Protein AF-A0A8C5S8N8-F1 (afdb_monomer_lite)

Sequence (61 aa):
MSSFSESALERKLSELSNSQQSVQTLSLWLIHHRKHAGPIVVVWHRELRKGEGGQRAASAA

InterPro domains:
  IPR006569 CID domain [PF04818] (8-51)
  IPR006569 CID domain [PS51391] (1-61)
  IPR008942 ENTH/VHS [G3DSA:1.25.40.90] (1-59)
  IPR008942 ENTH/VHS [SSF48464] (3-50)

Radius of gyration: 12.16 Å; chains: 1; bounding box: 31×24×29 Å

Secondary structure (DSSP, 8-state):
-PPP-HHHHHHHHHT--SSHHHHHHHHHHHHHTGGGHHHHHHHHHHHHHHHTTTSTTTT--

Foldseek 3Di:
DDDDDLVVLLVLVVVADPDPVSVVVSVVVCVVVVVCVPSNVVSVVVVVVVCVVPPVVVVPD

pLDDT: mean 86.03, std 19.55, range [33.97, 98.25]

Organism: Laticauda laticaudata (NCBI:txid8630)

Structure (mmCIF, N/CA/C/O backbone):
data_AF-A0A8C5S8N8-F1
#
_entry.id   AF-A0A8C5S8N8-F1
#
loop_
_atom_site.group_PDB
_atom_site.id
_atom_site.type_symbol
_atom_site.label_atom_id
_atom_site.label_alt_id
_atom_site.label_comp_id
_atom_site.label_asym_id
_atom_site.label_entity_id
_atom_site.label_seq_id
_atom_site.pdbx_PDB_ins_code
_atom_site.Cartn_x
_atom_site.Cartn_y
_atom_site.Cartn_z
_atom_site.occupancy
_atom_site.B_iso_or_equiv
_atom_site.auth_seq_id
_atom_site.auth_comp_id
_atom_site.auth_asym_id
_atom_site.auth_atom_id
_atom_site.pdbx_PDB_model_num
ATOM 1 N N . MET A 1 1 ? 14.566 -7.439 -0.149 1.00 60.56 1 MET A N 1
ATOM 2 C CA . MET A 1 1 ? 13.371 -6.614 -0.448 1.00 60.56 1 MET A CA 1
ATOM 3 C C . MET A 1 1 ? 12.263 -7.549 -0.908 1.00 60.56 1 MET A C 1
ATOM 5 O O . MET A 1 1 ? 12.565 -8.465 -1.661 1.00 60.56 1 MET A O 1
ATOM 9 N N . SER A 1 2 ? 11.041 -7.409 -0.383 1.00 76.44 2 SER A N 1
ATOM 10 C CA . SER A 1 2 ? 9.926 -8.318 -0.704 1.00 76.44 2 SER A CA 1
ATOM 11 C C . SER A 1 2 ? 9.469 -8.142 -2.152 1.00 76.44 2 SER A C 1
ATOM 13 O O . SER A 1 2 ? 9.581 -7.048 -2.695 1.00 76.44 2 SER A O 1
ATOM 15 N N . SER A 1 3 ? 8.913 -9.188 -2.764 1.00 90.12 3 SER A N 1
ATOM 16 C CA . SER A 1 3 ? 8.218 -9.044 -4.047 1.00 90.12 3 SER A CA 1
ATOM 17 C C . SER A 1 3 ? 6.940 -8.209 -3.886 1.00 90.12 3 SER A C 1
ATOM 19 O O . SER A 1 3 ? 6.387 -8.118 -2.786 1.00 90.12 3 SER A O 1
ATOM 21 N N . PHE A 1 4 ? 6.467 -7.613 -4.981 1.00 95.50 4 PHE A N 1
ATOM 22 C CA . PHE A 1 4 ? 5.135 -7.015 -5.027 1.00 95.50 4 PHE A CA 1
ATOM 23 C C . PHE A 1 4 ? 4.071 -8.121 -5.069 1.00 95.50 4 PHE A C 1
ATOM 25 O O . PHE A 1 4 ? 4.187 -9.073 -5.841 1.00 95.50 4 PHE A O 1
ATOM 32 N N . SER A 1 5 ? 3.010 -7.960 -4.284 1.00 97.50 5 SER A N 1
ATOM 33 C CA . SER A 1 5 ? 1.741 -8.671 -4.439 1.00 97.50 5 SER A CA 1
ATOM 34 C C . SER A 1 5 ? 0.603 -7.762 -3.977 1.00 97.50 5 SER A C 1
ATOM 36 O O . SER A 1 5 ? 0.817 -6.878 -3.142 1.00 97.50 5 SER A O 1
ATOM 38 N N . GLU A 1 6 ? -0.614 -7.983 -4.482 1.00 97.44 6 GLU A N 1
ATOM 39 C CA . GLU A 1 6 ? -1.787 -7.239 -4.002 1.00 97.44 6 GLU A CA 1
ATOM 40 C C . GLU A 1 6 ? -2.011 -7.457 -2.501 1.00 97.44 6 GLU A C 1
ATOM 42 O O . GLU A 1 6 ? -2.206 -6.492 -1.773 1.00 97.44 6 GLU A O 1
ATOM 47 N N . SER A 1 7 ? -1.856 -8.692 -2.015 1.00 96.75 7 SER A N 1
ATOM 48 C CA . SER A 1 7 ? -1.988 -9.033 -0.591 1.00 96.75 7 SER A CA 1
ATOM 49 C C . SER A 1 7 ? -0.989 -8.299 0.310 1.00 96.75 7 SER A C 1
ATOM 51 O O . SER A 1 7 ? -1.320 -7.910 1.430 1.00 96.75 7 SER A O 1
ATOM 53 N N . ALA A 1 8 ? 0.238 -8.067 -0.169 1.00 96.88 8 ALA A N 1
ATOM 54 C CA . ALA A 1 8 ? 1.229 -7.289 0.568 1.00 96.88 8 ALA A CA 1
ATOM 55 C C . ALA A 1 8 ? 0.825 -5.812 0.655 1.00 96.88 8 ALA A C 1
ATOM 57 O O . ALA A 1 8 ? 1.044 -5.181 1.689 1.00 96.88 8 ALA A O 1
ATOM 58 N N . LEU A 1 9 ? 0.230 -5.267 -0.410 1.00 97.19 9 LEU A N 1
ATOM 59 C CA . LEU A 1 9 ? -0.278 -3.899 -0.422 1.00 97.19 9 LEU A CA 1
ATOM 60 C C . LEU A 1 9 ? -1.513 -3.748 0.474 1.00 97.19 9 LEU A C 1
ATOM 62 O O . LEU A 1 9 ? -1.547 -2.820 1.275 1.00 97.19 9 LEU A O 1
ATOM 66 N N . GLU A 1 10 ? -2.474 -4.670 0.410 1.00 96.38 10 GLU A N 1
ATOM 67 C CA . GLU A 1 10 ? -3.649 -4.693 1.296 1.00 96.38 10 GLU A CA 1
ATOM 68 C C . GLU A 1 10 ? -3.236 -4.694 2.768 1.00 96.38 10 GLU A C 1
ATOM 70 O O . GLU A 1 10 ? -3.693 -3.856 3.547 1.00 96.38 10 GLU A O 1
ATOM 75 N N . ARG A 1 11 ? -2.293 -5.569 3.139 1.00 95.38 11 ARG A N 1
ATOM 76 C CA . ARG A 1 11 ? -1.760 -5.612 4.502 1.00 95.38 11 ARG A CA 1
ATOM 77 C C . ARG A 1 11 ? -1.121 -4.282 4.902 1.00 95.38 11 ARG A C 1
ATOM 79 O O . ARG A 1 11 ? -1.453 -3.739 5.952 1.00 95.38 11 ARG A O 1
ATOM 86 N N . LYS A 1 12 ? -0.252 -3.722 4.058 1.00 95.44 12 LYS A N 1
ATOM 87 C CA . LYS A 1 12 ? 0.392 -2.426 4.329 1.00 95.44 12 LYS A CA 1
ATOM 88 C C . LYS A 1 12 ? -0.604 -1.273 4.458 1.00 95.44 12 LYS A C 1
ATOM 90 O O . LYS A 1 12 ? -0.364 -0.380 5.261 1.00 95.44 12 LYS A O 1
ATOM 95 N N . LEU A 1 13 ? -1.690 -1.283 3.685 1.00 95.38 13 LEU A N 1
ATOM 96 C CA . LEU A 1 13 ? -2.762 -0.289 3.781 1.00 95.38 13 LEU A CA 1
ATOM 97 C C . LEU A 1 13 ? -3.577 -0.465 5.067 1.00 95.38 13 LEU A C 1
ATOM 99 O O . LEU A 1 13 ? -3.937 0.531 5.684 1.00 95.38 13 LEU A O 1
ATOM 103 N N . SER A 1 14 ? -3.808 -1.705 5.512 1.00 93.38 14 SER A N 1
ATOM 104 C CA . SER A 1 14 ? -4.478 -1.983 6.792 1.00 93.38 14 SER A CA 1
ATOM 105 C C . SER A 1 14 ? -3.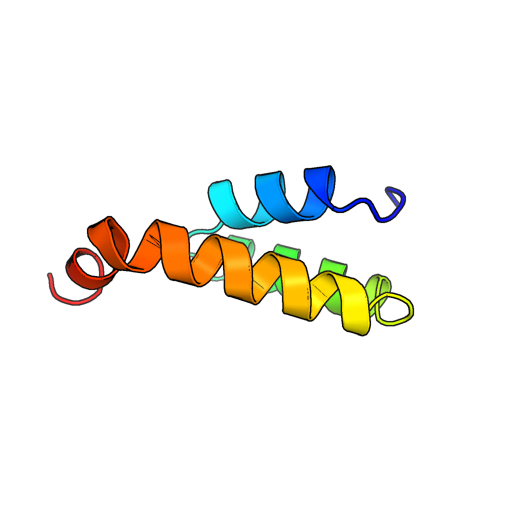645 -1.575 8.017 1.00 93.38 14 SER A C 1
ATOM 107 O O . SER A 1 14 ? -4.198 -1.186 9.040 1.00 93.38 14 SER A O 1
ATOM 109 N N . GLU A 1 15 ? -2.314 -1.626 7.903 1.00 93.06 15 GLU A N 1
ATOM 110 C CA . GLU A 1 15 ? -1.352 -1.225 8.942 1.00 93.06 15 GLU A CA 1
ATOM 111 C C . GLU A 1 15 ? -0.950 0.267 8.845 1.00 93.06 15 GLU A C 1
ATOM 113 O O . GLU A 1 15 ? -0.161 0.758 9.659 1.00 93.06 15 GLU A O 1
ATOM 118 N N . LEU A 1 16 ? -1.454 1.002 7.842 1.00 94.19 16 LEU A N 1
ATOM 119 C CA . LEU A 1 16 ? -1.120 2.409 7.620 1.00 94.19 16 LEU A CA 1
ATOM 120 C C . LEU A 1 16 ? -1.699 3.283 8.743 1.00 94.19 16 LEU A C 1
ATOM 122 O O . LEU A 1 16 ? -2.893 3.244 9.028 1.00 94.19 16 LEU A O 1
ATOM 126 N N . SER A 1 17 ? -0.854 4.122 9.345 1.00 91.81 17 SER A N 1
ATOM 127 C CA . SER A 1 17 ? -1.243 5.095 10.375 1.00 91.81 17 SER A CA 1
ATOM 128 C C . SER A 1 17 ? -0.819 6.516 10.001 1.00 91.81 17 SER A C 1
ATOM 130 O O . SER A 1 17 ? -0.008 6.716 9.099 1.00 91.81 17 SER A O 1
ATOM 132 N N . ASN A 1 18 ? -1.299 7.508 10.758 1.00 92.12 18 ASN A N 1
ATOM 133 C CA . ASN A 1 18 ? -0.923 8.920 10.594 1.00 92.12 18 ASN A CA 1
ATOM 134 C C . ASN A 1 18 ? 0.506 9.248 11.073 1.00 92.12 18 ASN A C 1
ATOM 136 O O . ASN A 1 18 ? 0.920 10.404 11.039 1.00 92.12 18 ASN A O 1
ATOM 140 N N . SER A 1 19 ? 1.278 8.260 11.542 1.00 95.00 19 SER A N 1
ATOM 141 C CA . SER A 1 19 ? 2.672 8.494 11.917 1.00 95.00 19 SER A CA 1
ATOM 142 C C . SER A 1 19 ? 3.548 8.710 10.679 1.00 95.00 19 SER A C 1
ATOM 144 O O . SER A 1 19 ? 3.449 7.984 9.686 1.00 95.00 19 SER A O 1
ATOM 146 N N . GLN A 1 20 ? 4.482 9.661 10.765 1.00 95.12 20 GLN A N 1
ATOM 147 C CA . GLN A 1 20 ? 5.431 9.966 9.687 1.00 95.12 20 GLN A CA 1
ATOM 148 C C . GLN A 1 20 ? 6.181 8.717 9.201 1.00 95.12 20 GLN A C 1
ATOM 150 O O . GLN A 1 20 ? 6.383 8.533 8.003 1.00 95.12 20 GLN A O 1
ATOM 155 N N . GLN A 1 21 ? 6.570 7.844 10.133 1.00 95.31 21 GLN A N 1
ATOM 156 C CA . GLN A 1 21 ? 7.306 6.617 9.833 1.00 95.31 21 GLN A CA 1
ATOM 157 C C . GLN A 1 21 ? 6.468 5.621 9.022 1.00 95.31 21 GLN A C 1
ATOM 159 O O . GLN A 1 21 ? 6.975 5.042 8.058 1.00 95.31 21 GLN A O 1
ATOM 164 N N . SER A 1 22 ? 5.184 5.451 9.360 1.00 94.25 22 SER A N 1
ATOM 165 C CA . SER A 1 22 ? 4.273 4.564 8.623 1.00 94.25 22 SER A CA 1
ATOM 166 C C . SER A 1 22 ? 4.071 5.058 7.185 1.00 94.25 22 SER A C 1
ATOM 168 O O . SER A 1 22 ? 4.280 4.299 6.233 1.00 94.25 22 SER A O 1
ATOM 170 N N . VAL A 1 23 ? 3.805 6.359 7.019 1.00 96.38 23 VAL A N 1
ATOM 171 C CA . VAL A 1 23 ? 3.645 7.001 5.703 1.00 96.38 23 VAL A CA 1
ATOM 172 C C . VAL A 1 23 ? 4.926 6.914 4.867 1.00 96.38 23 VAL A C 1
ATOM 174 O O . VAL A 1 23 ? 4.868 6.538 3.693 1.00 96.38 23 VAL A O 1
ATOM 177 N N . GLN A 1 24 ? 6.093 7.217 5.447 1.00 97.50 24 GLN A N 1
ATOM 178 C CA . GLN A 1 24 ? 7.377 7.138 4.737 1.00 97.50 24 GLN A CA 1
ATOM 179 C C . GLN A 1 24 ? 7.700 5.713 4.293 1.00 97.50 24 GLN A C 1
ATOM 181 O O . GLN A 1 24 ? 8.099 5.503 3.146 1.00 97.50 24 GLN A O 1
ATOM 186 N N . T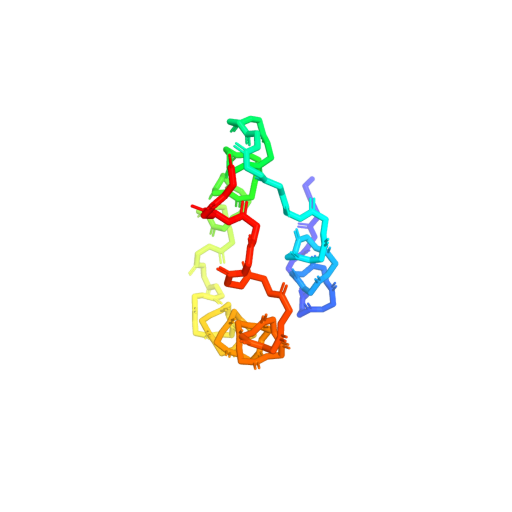HR A 1 25 ? 7.483 4.731 5.168 1.00 96.62 25 THR A N 1
ATOM 187 C CA . THR A 1 25 ? 7.757 3.321 4.867 1.00 96.62 25 THR A CA 1
ATOM 188 C C . THR A 1 25 ? 6.908 2.827 3.696 1.00 96.62 25 THR A C 1
ATOM 190 O O . THR A 1 25 ? 7.440 2.204 2.772 1.00 96.62 25 THR A O 1
ATOM 193 N N . LEU A 1 26 ? 5.604 3.131 3.689 1.00 97.19 26 LEU A N 1
ATOM 194 C CA . LEU A 1 26 ? 4.732 2.774 2.568 1.00 97.19 26 LEU A CA 1
ATOM 195 C C . LEU A 1 26 ? 5.136 3.518 1.288 1.00 97.19 26 LEU A C 1
ATOM 197 O O . LEU A 1 26 ? 5.276 2.891 0.240 1.00 97.19 26 LEU A O 1
ATOM 201 N N . SER A 1 27 ? 5.388 4.825 1.375 1.00 97.06 27 SER A N 1
ATOM 202 C CA . SER A 1 27 ? 5.769 5.651 0.220 1.00 97.06 27 SER A CA 1
ATOM 203 C C . SER A 1 27 ? 7.031 5.127 -0.472 1.00 97.06 27 SER A C 1
ATOM 205 O O . SER A 1 27 ? 7.045 4.953 -1.691 1.00 97.06 27 SER A O 1
ATOM 207 N N . LEU A 1 28 ? 8.074 4.798 0.297 1.00 97.81 28 LEU A N 1
ATOM 208 C CA . LEU A 1 28 ? 9.312 4.219 -0.237 1.00 97.81 28 LEU A CA 1
ATOM 209 C C . LEU A 1 28 ? 9.076 2.856 -0.895 1.00 97.81 28 LEU A C 1
ATOM 211 O O . LEU A 1 28 ? 9.626 2.583 -1.964 1.00 97.81 28 LEU A O 1
ATOM 215 N N . TRP A 1 29 ? 8.233 2.014 -0.294 1.00 97.12 29 TRP A N 1
ATOM 216 C CA . TRP A 1 29 ? 7.878 0.716 -0.864 1.00 97.12 29 TRP A CA 1
ATOM 217 C C . TRP A 1 29 ? 7.139 0.867 -2.204 1.00 97.12 29 TRP A C 1
ATOM 219 O O . TRP A 1 29 ? 7.477 0.189 -3.175 1.00 97.12 29 TRP A O 1
ATOM 229 N N . LEU A 1 30 ? 6.198 1.809 -2.305 1.00 97.31 30 LEU A N 1
ATOM 230 C CA . LEU A 1 30 ? 5.476 2.099 -3.550 1.00 97.31 30 LEU A CA 1
ATOM 231 C C . LEU A 1 30 ? 6.408 2.627 -4.651 1.00 97.31 30 LEU A C 1
ATOM 233 O O . LEU A 1 30 ? 6.329 2.165 -5.790 1.00 97.31 30 LEU A O 1
ATOM 237 N N . ILE A 1 31 ? 7.335 3.534 -4.319 1.00 97.69 31 ILE A N 1
ATOM 238 C CA . ILE A 1 31 ? 8.338 4.053 -5.268 1.00 97.69 31 ILE A CA 1
ATOM 239 C C . ILE A 1 31 ? 9.247 2.926 -5.774 1.00 97.69 31 ILE A C 1
ATOM 241 O O . IL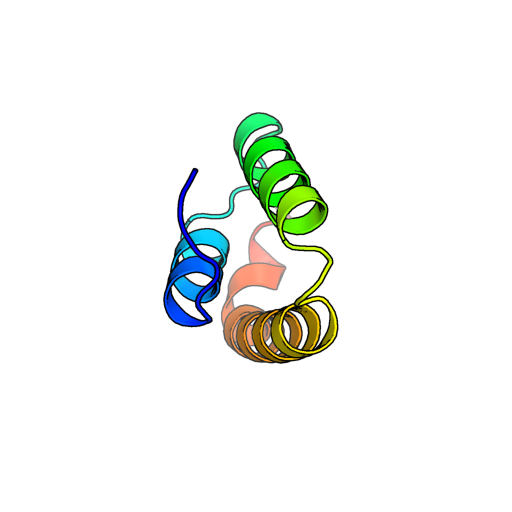E A 1 31 ? 9.558 2.867 -6.970 1.00 97.69 31 ILE A O 1
ATOM 245 N N . HIS A 1 32 ? 9.651 2.014 -4.887 1.00 97.12 32 HIS A N 1
ATOM 246 C CA . HIS A 1 32 ? 10.444 0.842 -5.252 1.00 97.12 32 HIS A CA 1
ATOM 247 C C . HIS A 1 32 ? 9.686 -0.078 -6.225 1.00 97.12 32 HIS A C 1
ATOM 249 O O . HIS A 1 32 ? 10.251 -0.525 -7.225 1.00 97.12 32 HIS A O 1
ATOM 255 N N . HIS A 1 33 ? 8.386 -0.290 -5.999 1.00 97.50 33 HIS A N 1
ATOM 256 C CA . HIS A 1 33 ? 7.523 -1.135 -6.831 1.00 97.50 33 HIS A CA 1
ATOM 257 C C . HIS A 1 33 ? 6.777 -0.384 -7.948 1.00 97.50 33 HIS A C 1
ATOM 259 O O . HIS A 1 33 ? 5.804 -0.904 -8.492 1.00 97.50 33 HIS A O 1
ATOM 265 N N . ARG A 1 34 ? 7.258 0.794 -8.376 1.00 97.31 34 ARG A N 1
ATOM 266 C CA . ARG A 1 34 ? 6.593 1.645 -9.388 1.00 97.31 34 ARG A CA 1
ATOM 267 C C . ARG A 1 34 ? 6.270 0.962 -10.724 1.00 97.31 34 ARG A C 1
ATOM 269 O O . ARG A 1 34 ? 5.362 1.396 -11.422 1.00 97.31 34 ARG A O 1
ATOM 276 N N . LYS A 1 35 ? 6.970 -0.124 -11.085 1.00 97.75 35 LYS A N 1
ATOM 277 C CA . LYS A 1 35 ? 6.644 -0.945 -12.272 1.00 97.75 35 LYS A CA 1
ATOM 278 C C . LYS 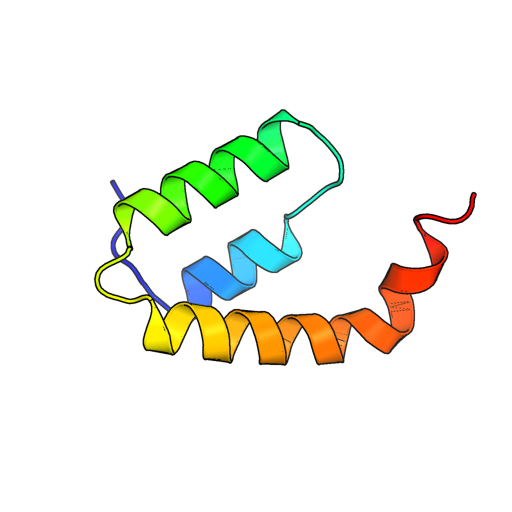A 1 35 ? 5.234 -1.558 -12.200 1.00 97.75 35 LYS A C 1
ATOM 280 O O . LYS A 1 35 ? 4.668 -1.886 -13.234 1.00 97.75 35 LYS A O 1
ATOM 285 N N .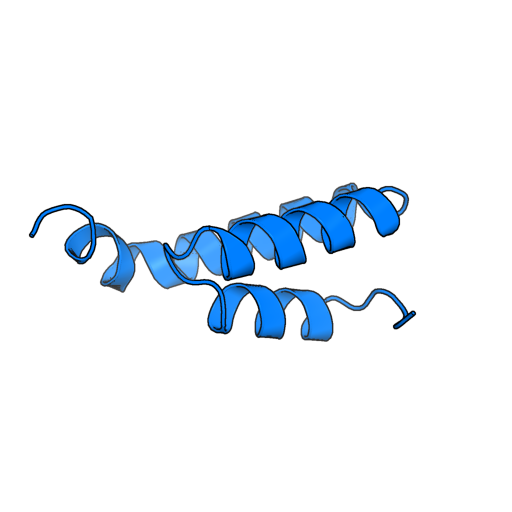 HIS A 1 36 ? 4.664 -1.671 -10.999 1.00 98.19 36 HIS A N 1
ATOM 286 C CA . HIS A 1 36 ? 3.316 -2.173 -10.729 1.00 98.19 36 HIS A CA 1
ATOM 287 C C . HIS A 1 36 ? 2.308 -1.044 -10.444 1.00 98.19 36 HIS A C 1
ATOM 289 O O . HIS A 1 36 ? 1.295 -1.283 -9.791 1.00 98.19 36 HIS A O 1
ATOM 295 N N . ALA A 1 37 ? 2.561 0.187 -10.913 1.00 97.69 37 ALA A N 1
ATOM 296 C CA . ALA A 1 37 ? 1.716 1.351 -10.624 1.00 97.69 37 ALA A CA 1
ATOM 297 C C . ALA A 1 37 ? 0.223 1.134 -10.944 1.00 97.69 37 ALA A C 1
ATOM 299 O O . ALA A 1 37 ? -0.623 1.529 -10.149 1.00 97.69 37 ALA A O 1
ATOM 300 N N . GLY A 1 38 ? -0.108 0.464 -12.055 1.00 98.19 38 GLY A N 1
ATOM 301 C CA . GLY A 1 38 ? -1.499 0.154 -12.415 1.00 98.19 38 GLY A CA 1
ATOM 302 C C . GLY A 1 38 ? -2.223 -0.665 -11.334 1.00 98.19 38 GLY A C 1
ATOM 303 O O . GLY A 1 38 ? -3.169 -0.157 -10.730 1.00 98.19 38 GLY A O 1
ATOM 304 N N . PRO A 1 39 ? -1.759 -1.893 -11.027 1.00 97.94 39 PRO A N 1
ATOM 305 C CA . PRO A 1 39 ? -2.299 -2.695 -9.927 1.00 97.94 39 PRO A CA 1
ATOM 306 C C . PRO A 1 39 ? -2.313 -1.971 -8.573 1.00 97.94 39 PRO A C 1
ATOM 308 O O . PRO A 1 39 ? -3.301 -2.057 -7.848 1.00 97.94 39 PRO A O 1
ATOM 311 N N . ILE A 1 40 ? -1.260 -1.209 -8.247 1.00 98.25 40 ILE A N 1
ATOM 312 C CA . ILE A 1 40 ? -1.177 -0.425 -7.002 1.00 98.25 40 ILE A CA 1
ATOM 313 C C . ILE A 1 40 ? -2.372 0.527 -6.861 1.00 98.25 40 ILE A C 1
ATOM 315 O O . ILE A 1 40 ? -3.018 0.542 -5.814 1.00 98.25 40 ILE A O 1
ATOM 319 N N . VAL A 1 41 ? -2.679 1.306 -7.903 1.00 97.94 41 VAL A N 1
ATOM 320 C CA . VAL A 1 41 ? -3.778 2.287 -7.871 1.00 97.94 41 VAL A CA 1
ATOM 321 C C . VAL A 1 41 ? -5.135 1.592 -7.752 1.00 97.94 41 VAL A C 1
ATOM 323 O O . VAL A 1 41 ? -5.994 2.053 -7.000 1.00 97.94 41 VAL A O 1
ATOM 326 N N . VAL A 1 42 ? -5.325 0.459 -8.436 1.00 97.88 42 VAL A N 1
ATOM 327 C CA . VAL A 1 42 ? -6.570 -0.326 -8.362 1.00 97.88 42 VAL A CA 1
ATOM 328 C C . VAL A 1 42 ? -6.821 -0.838 -6.940 1.00 97.88 42 VAL A C 1
ATOM 330 O O . VAL A 1 42 ? -7.924 -0.662 -6.414 1.00 97.88 42 VAL A O 1
ATOM 333 N N . VAL A 1 43 ? -5.806 -1.431 -6.302 1.00 97.38 43 VAL A N 1
ATOM 334 C CA . VAL A 1 43 ? -5.906 -1.928 -4.919 1.00 97.38 43 VAL A CA 1
ATOM 335 C C . VAL A 1 43 ? -6.112 -0.772 -3.945 1.00 97.38 43 VAL A C 1
ATOM 337 O O . VAL A 1 43 ? -7.040 -0.827 -3.143 1.00 97.38 43 VAL A O 1
ATOM 340 N N . TRP A 1 44 ? -5.327 0.306 -4.052 1.00 96.38 44 TRP A N 1
ATOM 341 C CA . TRP A 1 44 ? -5.494 1.498 -3.213 1.00 96.38 44 TRP A CA 1
ATOM 342 C C . TRP A 1 44 ? -6.932 2.010 -3.263 1.00 96.38 44 TRP A C 1
ATOM 344 O O . TRP A 1 44 ? -7.554 2.220 -2.226 1.00 96.38 44 TRP A O 1
ATOM 354 N N . HIS A 1 45 ? -7.481 2.205 -4.462 1.00 95.50 45 HIS A N 1
ATOM 355 C CA . HIS A 1 45 ? -8.832 2.736 -4.631 1.00 95.50 45 HIS A CA 1
ATOM 356 C C . HIS A 1 45 ? -9.910 1.781 -4.091 1.00 95.50 45 HIS A C 1
ATOM 358 O O . HIS A 1 45 ? -10.934 2.216 -3.560 1.00 95.50 45 HIS A O 1
ATOM 364 N N . ARG A 1 46 ? -9.699 0.463 -4.203 1.00 95.00 46 ARG A N 1
ATOM 365 C CA . ARG A 1 46 ? -10.570 -0.543 -3.581 1.00 95.00 46 ARG A CA 1
ATOM 366 C C . ARG A 1 46 ? -10.551 -0.436 -2.056 1.00 95.00 46 ARG A C 1
ATOM 368 O O . ARG A 1 46 ? -11.625 -0.384 -1.464 1.00 95.00 46 ARG A O 1
ATOM 375 N N . GLU A 1 47 ? -9.372 -0.374 -1.443 1.00 92.88 47 GLU A N 1
ATOM 376 C CA . GLU A 1 47 ? -9.240 -0.290 0.017 1.00 92.88 47 GLU A CA 1
ATOM 377 C C . GLU A 1 47 ? -9.715 1.060 0.569 1.00 92.88 47 GLU A C 1
ATOM 379 O O . GLU A 1 47 ? -10.372 1.096 1.607 1.00 92.88 47 GLU A O 1
ATOM 384 N N . LEU A 1 48 ? -9.494 2.159 -0.161 1.00 89.44 48 LEU A N 1
ATOM 385 C CA . LEU A 1 48 ? -10.003 3.481 0.207 1.00 89.44 48 LEU A CA 1
ATOM 386 C C . LEU A 1 48 ? -11.530 3.466 0.355 1.00 89.44 48 LEU A C 1
ATOM 388 O O . LEU A 1 48 ? -12.046 3.878 1.389 1.00 89.44 48 LEU A O 1
ATOM 392 N N . ARG A 1 49 ? -12.244 2.895 -0.623 1.00 90.25 49 ARG A N 1
ATOM 393 C CA . ARG A 1 49 ? -13.712 2.780 -0.580 1.00 90.25 49 ARG A CA 1
ATOM 394 C C . ARG A 1 49 ? -14.223 1.896 0.559 1.00 90.25 49 ARG A C 1
ATOM 396 O O . ARG A 1 49 ? -15.319 2.131 1.055 1.00 90.25 49 ARG A O 1
ATOM 403 N N . LYS A 1 50 ? -13.449 0.892 0.991 1.00 86.00 50 LYS A N 1
ATOM 404 C CA . LYS A 1 50 ? -13.773 0.100 2.193 1.00 86.00 50 LYS A CA 1
ATOM 405 C C . LYS A 1 50 ? -13.625 0.944 3.466 1.00 86.00 50 LYS A C 1
ATOM 407 O O . LYS A 1 50 ? -14.453 0.838 4.366 1.00 86.00 50 LYS A O 1
ATOM 412 N N . GLY A 1 51 ? -12.591 1.785 3.528 1.00 70.75 51 GLY A N 1
ATOM 413 C CA . GLY A 1 51 ? -12.296 2.661 4.666 1.00 70.75 51 GLY A CA 1
ATOM 414 C C . GLY A 1 51 ? -13.192 3.901 4.770 1.00 70.75 51 GLY A C 1
ATOM 415 O O . GLY A 1 51 ? -13.351 4.442 5.861 1.00 70.75 51 GLY A O 1
ATOM 416 N N . GLU A 1 52 ? -13.836 4.346 3.687 1.00 59.50 52 GLU A N 1
ATOM 417 C CA . GLU A 1 52 ? -14.732 5.518 3.695 1.00 59.50 52 GLU A CA 1
ATOM 418 C C . GLU A 1 52 ? -15.954 5.379 4.625 1.00 59.50 52 GLU A C 1
ATOM 420 O O . GLU A 1 52 ? -16.539 6.394 5.000 1.00 59.50 52 GLU A O 1
ATOM 425 N N . GLY A 1 53 ? -16.288 4.165 5.079 1.00 52.19 53 GLY A N 1
ATOM 426 C CA . GLY A 1 53 ? -17.293 3.932 6.124 1.00 52.19 53 GLY A CA 1
ATOM 427 C C . GLY A 1 53 ? -16.801 4.103 7.572 1.00 52.19 53 GLY A C 1
ATOM 428 O O . GLY A 1 53 ? -17.633 4.205 8.468 1.00 52.19 53 GLY A O 1
ATOM 429 N N . GLY A 1 54 ? -15.484 4.143 7.829 1.00 50.19 54 GLY A N 1
ATOM 430 C CA . GLY A 1 54 ? -14.923 4.142 9.195 1.00 50.19 54 GLY A CA 1
ATOM 431 C C . GLY A 1 54 ? -13.753 5.101 9.457 1.00 50.19 54 GLY A C 1
ATOM 432 O O . GLY A 1 54 ? -13.518 5.478 10.601 1.00 50.19 54 GLY A O 1
ATOM 433 N N . GLN A 1 55 ? -13.034 5.552 8.427 1.00 49.44 55 GLN A N 1
ATOM 434 C CA . GLN A 1 55 ? -11.755 6.265 8.582 1.00 49.44 55 GLN A CA 1
ATOM 435 C C . GLN A 1 55 ? -11.864 7.793 8.455 1.00 49.44 55 GLN A C 1
ATOM 437 O O . GLN A 1 55 ? -10.972 8.510 8.902 1.00 49.44 55 GLN A O 1
ATOM 442 N N . ARG A 1 56 ? -12.985 8.316 7.934 1.00 44.53 56 ARG A N 1
ATOM 443 C CA . ARG A 1 56 ? -13.274 9.766 7.891 1.00 44.53 56 ARG A CA 1
ATOM 444 C C . ARG A 1 56 ? -13.497 10.395 9.276 1.00 44.53 56 ARG A C 1
ATOM 446 O O . ARG A 1 56 ? -13.417 11.610 9.394 1.00 44.53 56 ARG A O 1
ATOM 453 N N . ALA A 1 57 ? -13.749 9.595 10.315 1.00 39.66 57 ALA A N 1
ATOM 454 C CA . ALA A 1 57 ? -13.946 10.089 11.680 1.00 39.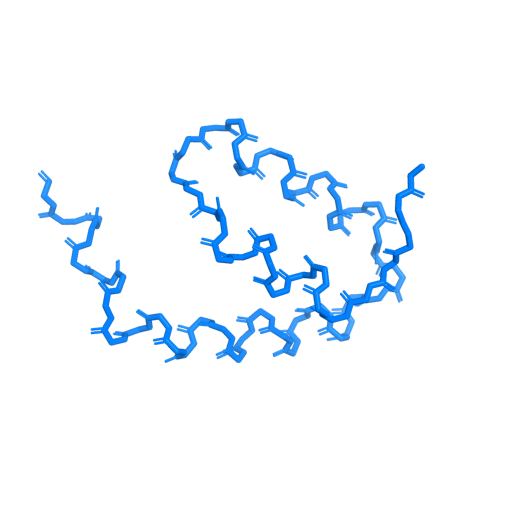66 57 ALA A CA 1
ATOM 455 C C . ALA A 1 57 ? -12.630 10.320 12.453 1.00 39.66 57 ALA A C 1
ATOM 457 O O . ALA A 1 57 ? -12.623 11.064 13.426 1.00 39.66 57 ALA A O 1
ATOM 458 N N . ALA A 1 58 ? -11.508 9.728 12.025 1.00 44.34 58 ALA A N 1
ATOM 459 C CA . ALA A 1 58 ? -10.248 9.769 12.778 1.00 44.34 58 ALA A CA 1
ATOM 460 C C . ALA A 1 58 ? -9.345 10.977 12.454 1.00 44.34 58 ALA A C 1
ATOM 462 O O . ALA A 1 58 ? -8.309 11.145 13.089 1.00 44.34 58 ALA A O 1
ATOM 463 N N . SER A 1 59 ? -9.707 11.813 11.474 1.00 40.03 59 SER A N 1
ATOM 464 C CA . SER A 1 59 ? -8.986 13.060 11.165 1.00 40.03 59 SER A CA 1
ATOM 465 C C . SER A 1 59 ? -9.723 14.322 11.633 1.00 40.03 59 SER A C 1
ATOM 467 O O . SER A 1 59 ? -9.344 15.418 11.230 1.00 40.03 59 SER A O 1
ATOM 469 N N . ALA A 1 60 ? -10.799 14.175 12.417 1.00 34.59 60 ALA A N 1
ATOM 470 C CA . ALA A 1 60 ? -11.654 15.275 12.876 1.00 34.59 60 ALA A CA 1
ATOM 471 C C . ALA A 1 60 ? -11.800 15.359 14.413 1.00 34.59 60 ALA A C 1
ATOM 473 O O . ALA A 1 60 ? -12.689 16.060 14.891 1.00 34.59 60 ALA A O 1
ATOM 474 N N . ALA A 1 61 ? -10.945 14.672 15.175 1.00 33.97 61 ALA A N 1
ATOM 475 C CA . ALA A 1 61 ? -10.860 14.758 16.637 1.00 33.97 61 ALA A CA 1
ATOM 476 C C . ALA A 1 61 ? -9.444 15.173 17.046 1.00 33.97 61 ALA A C 1
ATOM 478 O O . ALA A 1 61 ? -9.327 15.948 18.019 1.00 33.97 61 ALA A O 1
#